Protein AF-A0A497M836-F1 (afdb_monomer_lite)

Foldseek 3Di:
DDPPPVQVVVVVLVVQCVPVVVVLVCVLFWDKDKDWAPDWDQDPVGIDTDIHIDIDTDPADPVSVVVSVVVVVVVVVVVVVVD

Secondary structure (DSSP, 8-state):
-------HHHHHHHHHTTSHHHHHHHHHHEEEEEEE-SS-EEETTEEE--EEEEEEE----HHHHHHHHHHHHHHHHHHHHH-

Radius of gyration: 18.55 Å; chains: 1; bounding box: 46×13×48 Å

pLDDT: mean 78.15, std 11.56, range [33.16, 89.31]

Sequence (83 aa):
MHSVDIDITREVINQLRRFPDLALFFDTHFVIKDKVSIVPVFTKDGIYFPRYSVIARRRVTVLDKIRFYIRDFILYMKYFRSS

Structure (mmCIF, N/CA/C/O backbone):
data_AF-A0A497M836-F1
#
_entry.id   AF-A0A497M836-F1
#
loop_
_atom_site.group_PDB
_atom_site.id
_atom_site.type_symbol
_atom_site.label_atom_id
_atom_site.label_alt_id
_atom_site.label_comp_id
_atom_site.label_asym_id
_atom_site.label_entity_id
_atom_site.label_seq_id
_atom_site.pdbx_PDB_ins_code
_atom_site.Cartn_x
_atom_site.Cartn_y
_atom_site.Cartn_z
_atom_site.occupancy
_atom_site.B_iso_or_equiv
_atom_site.auth_seq_id
_atom_site.auth_comp_id
_atom_site.auth_asym_id
_atom_site.auth_atom_id
_atom_site.pdbx_PDB_model_num
ATOM 1 N N . MET A 1 1 ? 2.606 6.145 -30.017 1.00 35.53 1 MET A N 1
ATOM 2 C CA . MET A 1 1 ? 1.481 5.388 -29.427 1.00 35.53 1 MET A CA 1
ATOM 3 C C . MET A 1 1 ? 1.801 5.186 -27.959 1.00 35.53 1 MET A C 1
ATOM 5 O O . MET A 1 1 ? 2.698 4.416 -27.653 1.00 35.53 1 MET A O 1
ATOM 9 N N . HIS A 1 2 ? 1.168 5.953 -27.070 1.00 33.16 2 HIS A N 1
ATOM 10 C CA . HIS A 1 2 ? 1.307 5.752 -25.630 1.00 33.16 2 HIS A CA 1
ATOM 11 C C . HIS A 1 2 ? 0.480 4.522 -25.261 1.00 33.16 2 HIS A C 1
ATOM 13 O O . HIS A 1 2 ? -0.747 4.591 -25.247 1.00 33.16 2 HIS A O 1
ATOM 19 N N . SER A 1 3 ? 1.139 3.388 -25.026 1.00 40.91 3 SER A N 1
ATOM 20 C CA . SER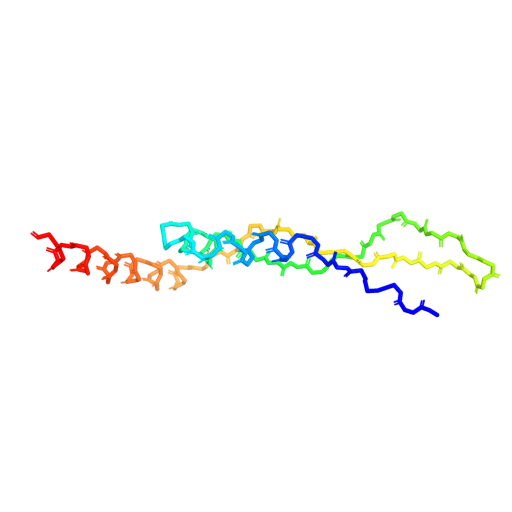 A 1 3 ? 0.516 2.296 -24.293 1.00 40.91 3 SER A CA 1
ATOM 21 C C . SER A 1 3 ? 0.149 2.860 -22.929 1.00 40.91 3 SER A C 1
ATOM 23 O O . SER A 1 3 ? 1.016 3.210 -22.129 1.00 40.91 3 SER A O 1
ATOM 25 N N . VAL A 1 4 ? -1.148 3.038 -22.699 1.00 47.34 4 VAL A N 1
ATOM 26 C CA . VAL A 1 4 ? -1.673 3.168 -21.349 1.00 47.34 4 VAL A CA 1
ATOM 27 C C . VAL A 1 4 ? -1.329 1.834 -20.699 1.00 47.34 4 VAL A C 1
ATOM 29 O O . VAL A 1 4 ? -2.048 0.858 -20.887 1.00 47.34 4 VAL A O 1
ATOM 32 N N . ASP A 1 5 ? -0.170 1.757 -20.044 1.00 54.06 5 ASP A N 1
ATOM 33 C CA . ASP A 1 5 ? 0.135 0.689 -19.101 1.00 54.06 5 ASP A CA 1
ATOM 34 C C . ASP A 1 5 ? -0.904 0.844 -17.997 1.00 54.06 5 ASP A C 1
ATOM 36 O O . ASP A 1 5 ? -0.739 1.604 -17.040 1.00 54.06 5 ASP A O 1
A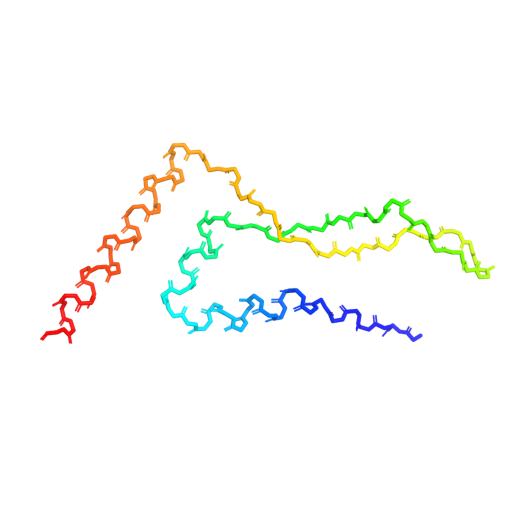TOM 40 N N . ILE A 1 6 ? -2.062 0.219 -18.214 1.00 55.22 6 ILE A N 1
ATOM 41 C CA . ILE A 1 6 ? -3.100 0.104 -17.209 1.00 55.22 6 ILE A CA 1
ATOM 42 C C . ILE A 1 6 ? -2.418 -0.660 -16.092 1.00 55.22 6 ILE A C 1
ATOM 44 O O . ILE A 1 6 ? -2.092 -1.835 -16.237 1.00 55.22 6 ILE A O 1
ATOM 48 N N . ASP A 1 7 ? -2.135 0.034 -14.999 1.00 68.69 7 ASP A N 1
ATOM 49 C CA . ASP A 1 7 ? -1.582 -0.576 -13.809 1.00 68.69 7 ASP A CA 1
ATOM 50 C C . ASP A 1 7 ? -2.664 -1.469 -13.195 1.00 68.69 7 ASP A C 1
ATOM 52 O O . ASP A 1 7 ? -3.441 -1.055 -12.332 1.00 68.69 7 ASP A O 1
ATOM 56 N N . ILE A 1 8 ? -2.737 -2.702 -13.708 1.00 74.81 8 ILE A N 1
ATOM 57 C CA . ILE A 1 8 ? -3.695 -3.742 -13.316 1.00 74.81 8 ILE A CA 1
ATOM 58 C C . ILE A 1 8 ? -3.679 -3.897 -11.793 1.00 74.81 8 ILE A C 1
ATOM 60 O O . ILE A 1 8 ? -4.722 -4.096 -11.177 1.00 74.81 8 ILE A O 1
ATOM 64 N N . THR A 1 9 ? -2.513 -3.725 -11.165 1.00 71.75 9 THR A N 1
ATOM 65 C CA . THR A 1 9 ? -2.351 -3.785 -9.712 1.00 71.75 9 THR A CA 1
ATOM 66 C C . THR A 1 9 ? -3.149 -2.685 -9.014 1.00 71.75 9 THR A C 1
ATOM 68 O O . THR A 1 9 ? -3.904 -2.976 -8.084 1.00 71.75 9 THR A O 1
ATOM 71 N N . ARG A 1 10 ? -3.032 -1.425 -9.457 1.00 75.50 10 ARG A N 1
ATOM 72 C CA . ARG A 1 10 ? -3.848 -0.315 -8.925 1.00 75.50 10 ARG A CA 1
ATOM 73 C C . ARG A 1 10 ? -5.331 -0.543 -9.162 1.00 75.50 10 ARG A C 1
ATOM 75 O O . ARG A 1 10 ? -6.122 -0.296 -8.254 1.00 75.50 10 ARG A O 1
ATOM 82 N N . GLU A 1 11 ? -5.701 -1.017 -10.346 1.00 81.88 11 GLU A N 1
ATOM 83 C CA . GLU A 1 11 ? -7.104 -1.222 -10.701 1.00 81.88 11 GLU A CA 1
ATOM 84 C C . GLU A 1 11 ? -7.751 -2.315 -9.840 1.00 81.88 11 GLU A C 1
ATOM 86 O O . GLU A 1 11 ? -8.793 -2.086 -9.227 1.00 81.88 11 GLU A O 1
ATOM 91 N N . VAL A 1 12 ? -7.082 -3.458 -9.674 1.00 80.12 12 VAL A N 1
ATOM 92 C CA . VAL A 1 12 ? -7.544 -4.548 -8.801 1.00 80.12 12 VAL A CA 1
ATOM 93 C C . VAL A 1 12 ? -7.670 -4.076 -7.350 1.00 80.12 12 VAL A C 1
ATOM 95 O O . VAL A 1 12 ? -8.673 -4.357 -6.697 1.00 80.12 12 VAL A O 1
ATOM 98 N N . ILE A 1 13 ? -6.709 -3.303 -6.832 1.00 77.69 13 ILE A N 1
ATOM 99 C CA . ILE A 1 13 ? -6.793 -2.759 -5.464 1.00 77.69 13 ILE A CA 1
ATOM 100 C C . ILE A 1 13 ? -7.968 -1.789 -5.322 1.00 77.69 13 ILE A C 1
ATOM 102 O O . ILE A 1 13 ? -8.671 -1.818 -4.311 1.00 77.69 13 ILE A O 1
ATOM 106 N N . ASN A 1 14 ? -8.209 -0.937 -6.318 1.00 81.06 14 ASN A N 1
ATOM 107 C CA . ASN A 1 14 ? -9.340 -0.013 -6.301 1.00 81.06 14 ASN A CA 1
ATOM 108 C C . ASN A 1 14 ? -10.685 -0.749 -6.342 1.00 81.06 14 ASN A C 1
ATOM 110 O O . ASN A 1 14 ? -11.629 -0.325 -5.676 1.00 81.06 14 ASN A O 1
ATOM 114 N N . GLN A 1 15 ? -10.770 -1.867 -7.063 1.00 82.44 15 GLN A N 1
ATOM 115 C CA . GLN A 1 15 ? -11.947 -2.734 -7.050 1.00 82.44 15 GLN A CA 1
ATOM 116 C C . GLN A 1 15 ? -12.128 -3.417 -5.690 1.00 82.44 15 GLN A C 1
ATOM 118 O O . GLN A 1 15 ? -13.228 -3.396 -5.143 1.00 82.44 15 GLN A O 1
ATOM 123 N N . LEU A 1 16 ? -11.054 -3.939 -5.089 1.00 79.44 16 LEU A N 1
ATOM 124 C CA . LEU A 1 16 ? -11.100 -4.574 -3.767 1.00 79.44 16 LEU A CA 1
ATOM 125 C C . LEU A 1 16 ? -11.458 -3.592 -2.641 1.00 79.44 16 LEU A C 1
ATOM 127 O O . LEU A 1 16 ? -12.134 -3.966 -1.687 1.00 79.44 16 LEU A O 1
ATOM 131 N N . ARG A 1 17 ? -11.087 -2.314 -2.774 1.00 79.25 17 ARG A N 1
ATOM 132 C CA . ARG A 1 17 ? -11.504 -1.235 -1.861 1.00 79.25 17 ARG A CA 1
ATOM 133 C C . ARG A 1 17 ? -13.006 -0.943 -1.878 1.00 79.25 17 ARG A C 1
ATOM 135 O O . ARG A 1 17 ? -13.484 -0.269 -0.972 1.00 79.25 17 ARG A O 1
ATOM 142 N N . ARG A 1 18 ? -13.759 -1.423 -2.874 1.00 82.56 18 ARG A N 1
ATOM 143 C CA . ARG A 1 18 ? -15.228 -1.303 -2.877 1.00 82.56 18 ARG A CA 1
ATOM 144 C C . ARG A 1 18 ? -15.883 -2.191 -1.821 1.00 82.56 18 ARG A C 1
ATOM 146 O O . ARG A 1 18 ? -17.014 -1.918 -1.435 1.00 82.56 18 ARG A O 1
ATOM 153 N N . PHE A 1 19 ? -15.180 -3.217 -1.340 1.00 81.50 19 PHE A N 1
ATOM 154 C CA . PHE A 1 19 ? -15.641 -4.054 -0.240 1.00 81.50 19 PHE A CA 1
ATOM 155 C C . PHE A 1 19 ? -15.237 -3.406 1.093 1.00 81.50 19 PHE A C 1
ATOM 157 O O . PHE A 1 19 ? -14.038 -3.307 1.372 1.00 81.50 19 PHE A O 1
ATOM 164 N N . PRO A 1 20 ? -16.198 -2.957 1.920 1.00 72.00 20 PRO A N 1
ATOM 165 C CA . PRO A 1 20 ? -15.905 -2.187 3.130 1.00 72.00 20 PRO A CA 1
ATOM 166 C C . PRO A 1 20 ? -15.008 -2.942 4.120 1.00 72.00 20 PRO A C 1
ATOM 168 O O . PRO A 1 20 ? -14.121 -2.334 4.720 1.00 72.00 20 PRO A O 1
ATOM 171 N N . ASP A 1 21 ? -15.164 -4.263 4.215 1.00 70.44 21 ASP A N 1
ATOM 172 C CA . ASP A 1 21 ? -14.395 -5.107 5.138 1.00 70.44 21 ASP A CA 1
ATOM 173 C C . ASP A 1 21 ? -12.924 -5.256 4.715 1.00 70.44 21 ASP A C 1
ATOM 175 O O . ASP A 1 21 ? -12.025 -5.383 5.546 1.00 70.44 21 ASP A O 1
ATOM 179 N N . LEU A 1 22 ? -12.653 -5.184 3.409 1.00 75.00 22 LEU A N 1
ATOM 180 C CA . LEU A 1 22 ? -11.303 -5.288 2.853 1.00 75.00 22 LEU A CA 1
ATOM 181 C C . LEU A 1 22 ? -10.627 -3.922 2.713 1.00 75.00 22 LEU A C 1
ATOM 183 O O . LEU A 1 22 ? -9.402 -3.822 2.807 1.00 75.00 22 LEU A O 1
ATOM 187 N N . ALA A 1 23 ? -11.407 -2.859 2.510 1.00 76.94 23 ALA A N 1
ATOM 188 C CA . ALA A 1 23 ? -10.901 -1.509 2.292 1.00 76.94 23 ALA A CA 1
ATOM 189 C C . ALA A 1 23 ? -9.992 -1.045 3.436 1.00 76.94 23 ALA A C 1
ATOM 191 O O . ALA A 1 23 ? -8.897 -0.526 3.198 1.00 76.94 23 ALA A O 1
ATOM 192 N N . LEU A 1 24 ? -10.409 -1.293 4.682 1.00 76.50 24 LEU A N 1
ATOM 193 C CA . LEU A 1 24 ? -9.619 -0.911 5.844 1.00 76.50 24 LEU A CA 1
ATOM 194 C C . LEU A 1 24 ? -8.312 -1.704 5.927 1.00 76.50 24 LEU A C 1
ATOM 196 O O . LEU A 1 24 ? -7.260 -1.122 6.191 1.00 76.50 24 LEU A O 1
ATOM 200 N N . PHE A 1 25 ? -8.348 -3.009 5.656 1.00 79.69 25 PHE A N 1
ATOM 201 C CA . PHE A 1 25 ? -7.153 -3.849 5.642 1.00 79.69 25 PHE A CA 1
ATOM 202 C C . PHE A 1 25 ? -6.120 -3.341 4.624 1.00 79.69 25 PHE A C 1
ATOM 204 O O . PHE A 1 25 ? -4.949 -3.157 4.971 1.00 79.69 25 PHE A O 1
ATOM 211 N N . PHE A 1 26 ? -6.557 -3.016 3.403 1.00 79.06 26 PHE A N 1
ATOM 212 C CA . PHE A 1 26 ? -5.676 -2.475 2.366 1.00 79.06 26 PHE A CA 1
ATOM 213 C C . PHE A 1 26 ? -5.084 -1.111 2.731 1.00 79.06 26 PHE A C 1
ATOM 215 O O . PHE A 1 26 ? -3.882 -0.903 2.563 1.00 79.06 26 PHE A O 1
ATOM 222 N N . ASP A 1 27 ? -5.885 -0.206 3.292 1.00 76.12 27 ASP A N 1
ATOM 223 C CA . ASP A 1 27 ? -5.437 1.144 3.655 1.00 76.12 27 ASP A CA 1
ATOM 224 C C . ASP A 1 27 ? -4.446 1.174 4.827 1.00 76.12 27 ASP A C 1
ATOM 226 O O . ASP A 1 27 ? -3.592 2.067 4.927 1.00 76.12 27 ASP A O 1
ATOM 230 N N . THR A 1 28 ? -4.567 0.212 5.738 1.00 77.31 28 THR A N 1
ATOM 231 C CA . THR A 1 28 ? -3.767 0.157 6.965 1.00 77.31 28 THR A CA 1
ATOM 232 C C . THR A 1 28 ? -2.460 -0.609 6.764 1.00 77.31 28 THR A C 1
ATOM 234 O O . THR A 1 28 ? -1.406 -0.164 7.228 1.00 77.31 28 THR A O 1
ATOM 237 N N . HIS A 1 29 ? -2.491 -1.717 6.020 1.00 80.94 29 HIS A N 1
ATOM 238 C CA . HIS A 1 29 ? -1.367 -2.654 5.938 1.00 80.94 29 HIS A CA 1
ATOM 239 C C . HIS A 1 29 ? -0.512 -2.507 4.678 1.00 80.94 29 HIS A C 1
ATOM 241 O O . HIS A 1 29 ? 0.640 -2.957 4.680 1.00 80.94 29 HIS A O 1
ATOM 247 N N . PHE A 1 30 ? -1.019 -1.862 3.622 1.00 81.62 30 PHE A N 1
ATOM 248 C CA . PHE A 1 30 ? -0.342 -1.812 2.328 1.00 81.62 30 PHE A CA 1
ATOM 249 C C . PHE A 1 30 ? -0.211 -0.397 1.769 1.00 81.62 30 PHE A C 1
ATOM 251 O O . PHE A 1 30 ? -0.962 0.518 2.092 1.00 81.62 30 PHE A O 1
ATOM 258 N N . VAL A 1 31 ? 0.806 -0.219 0.929 1.00 82.94 31 VAL A N 1
ATOM 259 C CA . VAL A 1 31 ? 1.036 0.984 0.129 1.00 82.94 31 VAL A CA 1
ATOM 260 C C . VAL A 1 31 ? 1.469 0.546 -1.263 1.00 82.94 31 VAL A C 1
ATOM 262 O O . VAL A 1 31 ? 2.332 -0.322 -1.405 1.00 82.94 31 VAL A O 1
ATOM 265 N N . ILE A 1 32 ? 0.895 1.181 -2.280 1.00 82.56 32 ILE A N 1
ATOM 266 C CA . ILE A 1 32 ? 1.326 1.027 -3.667 1.00 82.56 32 ILE A CA 1
ATOM 267 C C . ILE A 1 32 ? 2.560 1.902 -3.865 1.00 82.56 32 ILE A C 1
ATOM 269 O O . ILE A 1 32 ? 2.532 3.098 -3.568 1.00 82.56 32 ILE A O 1
ATOM 273 N N . LYS A 1 33 ? 3.658 1.302 -4.317 1.00 82.19 33 LYS A N 1
ATOM 274 C CA . LYS A 1 33 ? 4.900 2.015 -4.627 1.00 82.19 33 LYS A CA 1
ATOM 275 C C . LYS A 1 33 ? 5.290 1.752 -6.064 1.00 82.19 33 LYS A C 1
ATOM 277 O O . LYS A 1 33 ? 5.193 0.618 -6.520 1.00 82.19 33 LYS A O 1
ATOM 282 N N . ASP A 1 34 ? 5.812 2.769 -6.727 1.00 82.44 34 ASP A N 1
ATOM 283 C CA . ASP A 1 34 ? 6.408 2.599 -8.044 1.00 82.44 34 ASP A CA 1
ATOM 284 C C . ASP A 1 34 ? 7.853 2.134 -7.874 1.00 82.44 34 ASP A C 1
ATOM 286 O O . ASP A 1 34 ? 8.641 2.741 -7.142 1.00 82.44 34 ASP A O 1
ATOM 290 N N . LYS A 1 35 ? 8.189 1.015 -8.515 1.00 82.50 35 LYS A N 1
ATOM 291 C CA . LYS A 1 35 ? 9.547 0.483 -8.569 1.00 82.50 35 LYS A CA 1
ATOM 292 C C . LYS A 1 35 ? 10.046 0.483 -10.002 1.00 82.50 35 LYS A C 1
ATOM 294 O O . LYS A 1 35 ? 9.309 0.222 -10.948 1.00 82.50 35 LYS A O 1
ATOM 299 N N . VAL A 1 36 ? 11.335 0.764 -10.135 1.00 83.94 36 VAL A N 1
ATOM 300 C CA . VAL A 1 36 ? 12.061 0.605 -11.391 1.00 83.94 36 VAL A CA 1
ATOM 301 C C . VAL A 1 36 ? 12.459 -0.864 -11.510 1.00 83.94 36 VAL A C 1
ATOM 303 O O . VAL A 1 36 ? 12.963 -1.455 -10.551 1.00 83.94 36 VAL A O 1
ATOM 306 N N . SER A 1 37 ? 12.194 -1.464 -12.665 1.00 80.56 37 SER A N 1
ATOM 307 C CA . SER A 1 37 ? 12.682 -2.798 -12.997 1.00 80.56 37 SER A CA 1
ATOM 308 C C . SER A 1 37 ? 14.200 -2.825 -12.987 1.00 80.56 37 SER A C 1
ATOM 310 O O . SER A 1 37 ? 14.848 -1.896 -13.450 1.00 80.56 37 SER A O 1
ATOM 312 N N . ILE A 1 38 ? 14.764 -3.909 -12.463 1.00 84.88 38 ILE A N 1
ATOM 313 C CA . ILE A 1 38 ? 16.201 -4.188 -12.557 1.00 84.88 38 ILE A CA 1
ATOM 314 C C . ILE A 1 38 ? 16.516 -4.791 -13.934 1.00 84.88 38 ILE A C 1
ATOM 316 O O . ILE A 1 38 ? 17.643 -4.707 -14.407 1.00 84.88 38 ILE A O 1
ATOM 320 N N . VAL A 1 39 ? 15.508 -5.372 -14.593 1.00 83.12 39 VAL A N 1
ATOM 321 C CA . VAL A 1 39 ? 15.621 -5.934 -15.938 1.00 83.12 39 VAL A CA 1
ATOM 322 C C . VAL A 1 39 ? 15.431 -4.806 -16.958 1.00 83.12 39 VAL A C 1
ATOM 324 O O . VAL A 1 39 ? 14.329 -4.242 -17.012 1.00 83.12 39 VAL A O 1
ATOM 327 N N . PRO A 1 40 ? 16.471 -4.458 -17.737 1.00 85.94 40 PRO A N 1
ATOM 328 C CA . PRO A 1 40 ? 16.358 -3.485 -18.811 1.00 85.94 40 PRO A CA 1
ATOM 329 C C . PRO A 1 40 ? 15.609 -4.078 -20.003 1.00 85.94 40 PRO A C 1
ATOM 331 O O . PRO A 1 40 ? 15.723 -5.267 -20.300 1.00 85.94 40 PRO A O 1
ATOM 334 N N . VAL A 1 41 ? 14.901 -3.223 -20.730 1.00 86.50 41 VAL A N 1
ATOM 335 C CA . VAL A 1 41 ? 14.338 -3.551 -22.035 1.00 86.50 41 VAL A CA 1
ATOM 336 C C . VAL A 1 41 ? 15.127 -2.797 -23.097 1.00 86.50 41 VAL A C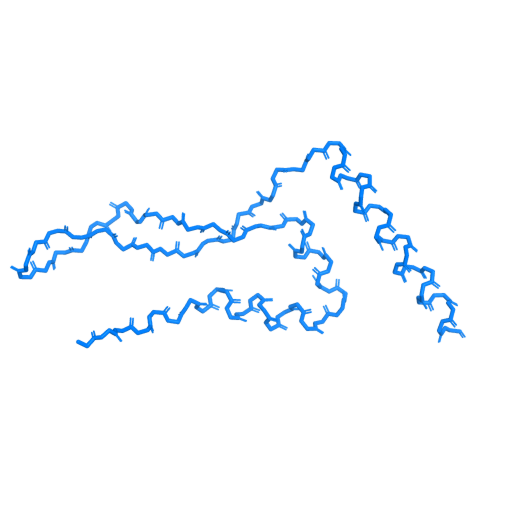 1
ATOM 338 O O . VAL A 1 41 ? 15.340 -1.585 -23.011 1.00 86.50 41 VAL A O 1
ATOM 341 N N . PHE A 1 42 ? 15.588 -3.540 -24.097 1.00 87.00 42 PHE A N 1
ATOM 342 C CA . PHE A 1 42 ? 16.363 -3.009 -25.208 1.00 87.00 42 PHE A CA 1
ATOM 343 C C . PHE A 1 42 ? 15.418 -2.634 -26.351 1.00 87.00 42 PHE A C 1
ATOM 345 O O . PHE A 1 42 ? 14.645 -3.464 -26.826 1.00 87.00 42 PHE A O 1
ATOM 352 N N . THR A 1 43 ? 15.483 -1.383 -26.794 1.00 85.88 43 THR A N 1
ATOM 353 C CA . THR A 1 43 ? 14.717 -0.859 -27.934 1.00 85.88 43 THR A CA 1
ATOM 354 C C . THR A 1 43 ? 15.658 -0.298 -28.989 1.00 85.88 43 THR A C 1
ATOM 356 O O . THR A 1 43 ? 16.840 -0.089 -28.719 1.00 85.88 43 THR A O 1
ATOM 359 N N . LYS A 1 44 ? 15.139 -0.033 -30.196 1.00 86.38 44 LYS A N 1
ATOM 360 C CA . LYS A 1 44 ? 15.924 0.584 -31.280 1.00 86.38 44 LYS A CA 1
ATOM 361 C C . LYS A 1 44 ? 16.514 1.945 -30.881 1.00 86.38 44 LYS A C 1
ATOM 363 O O . LYS A 1 44 ? 17.576 2.296 -31.378 1.00 86.38 44 LYS A O 1
ATOM 368 N N . ASP A 1 45 ? 15.861 2.647 -29.955 1.00 84.50 45 ASP A N 1
ATOM 369 C CA . ASP A 1 45 ? 16.235 3.990 -29.496 1.00 84.50 45 ASP A CA 1
ATOM 370 C C . ASP A 1 45 ? 17.091 3.984 -28.213 1.00 84.50 45 ASP A C 1
ATOM 372 O O . ASP A 1 45 ? 17.537 5.037 -27.761 1.00 84.50 45 ASP A O 1
ATOM 376 N N . GLY A 1 46 ? 17.342 2.810 -27.614 1.00 86.94 46 GLY A N 1
ATOM 377 C CA . GLY A 1 46 ? 18.204 2.668 -26.439 1.00 86.94 46 GLY A CA 1
ATOM 378 C C . GLY A 1 46 ? 17.701 1.689 -25.377 1.00 86.94 46 GLY A C 1
ATOM 379 O O . GLY A 1 46 ? 16.805 0.869 -25.603 1.00 86.94 46 GLY A O 1
ATOM 380 N N . ILE A 1 47 ? 18.318 1.773 -24.195 1.00 89.31 47 ILE A N 1
ATOM 381 C CA . ILE A 1 47 ? 18.019 0.941 -23.023 1.00 89.31 47 ILE A CA 1
ATOM 382 C C . ILE A 1 47 ? 17.058 1.701 -22.111 1.00 89.31 47 ILE A C 1
ATOM 384 O O . ILE A 1 47 ? 17.390 2.791 -21.643 1.00 89.31 47 ILE A O 1
ATOM 388 N N . TYR A 1 48 ? 15.899 1.113 -21.813 1.00 87.69 48 TYR A N 1
ATOM 389 C CA . TYR A 1 48 ? 14.956 1.676 -20.850 1.00 87.69 48 TYR A CA 1
ATOM 390 C C . TYR A 1 48 ? 14.654 0.689 -19.723 1.00 87.69 48 TYR A C 1
ATOM 392 O O . TYR A 1 48 ? 14.590 -0.523 -19.923 1.00 87.69 48 TYR A O 1
ATOM 400 N N . PHE A 1 49 ? 14.442 1.214 -18.518 1.00 86.81 49 PHE A N 1
ATOM 401 C CA . PHE A 1 49 ? 14.022 0.419 -17.368 1.00 86.81 49 PHE A CA 1
ATOM 402 C C . PHE A 1 49 ? 12.537 0.678 -17.090 1.00 86.81 49 PHE A C 1
ATOM 404 O O . PHE A 1 49 ? 12.193 1.790 -16.670 1.00 86.81 49 PHE A O 1
ATOM 411 N N . PRO A 1 50 ? 11.640 -0.301 -17.326 1.00 83.69 50 PRO A N 1
ATOM 412 C CA . PRO A 1 50 ? 10.215 -0.109 -17.094 1.00 83.69 50 PRO A CA 1
ATOM 413 C C . PRO A 1 50 ? 9.937 0.172 -15.618 1.00 83.69 50 PRO A C 1
ATOM 415 O O . PRO A 1 50 ? 10.557 -0.410 -14.722 1.00 83.69 50 PRO A O 1
ATOM 418 N N . ARG A 1 51 ? 8.978 1.063 -15.363 1.00 83.31 51 ARG A N 1
ATOM 419 C CA . ARG A 1 51 ? 8.429 1.293 -14.026 1.00 83.31 51 ARG A CA 1
ATOM 420 C C . ARG A 1 51 ? 7.154 0.484 -13.886 1.00 83.31 51 ARG A C 1
ATOM 422 O O . ARG A 1 51 ? 6.312 0.522 -14.772 1.00 83.31 51 ARG A O 1
ATOM 429 N N . TYR A 1 52 ? 7.014 -0.216 -12.773 1.00 80.00 52 TYR A N 1
ATOM 430 C CA . TYR A 1 52 ? 5.803 -0.956 -12.443 1.00 80.00 52 TYR A CA 1
ATOM 431 C C . TYR A 1 52 ? 5.426 -0.688 -10.992 1.00 80.00 52 TYR A C 1
ATOM 433 O O . TYR A 1 52 ? 6.281 -0.394 -10.146 1.00 80.00 52 TYR A O 1
ATOM 441 N N . SER A 1 53 ? 4.137 -0.772 -10.696 1.00 80.88 53 SER A N 1
ATOM 442 C CA . SER A 1 53 ? 3.649 -0.596 -9.338 1.00 80.88 53 SER A CA 1
ATOM 443 C C . SER A 1 53 ? 3.661 -1.919 -8.582 1.00 80.88 53 SER A C 1
ATOM 445 O O . SER A 1 53 ? 3.347 -2.981 -9.115 1.00 80.88 53 SER A O 1
ATOM 447 N N . VAL A 1 54 ? 4.043 -1.852 -7.310 1.00 79.56 54 VAL A N 1
ATOM 448 C CA . VAL A 1 54 ? 4.101 -2.998 -6.403 1.00 79.56 54 VAL A CA 1
ATOM 449 C C . VAL A 1 54 ? 3.322 -2.731 -5.131 1.00 79.56 54 VAL A C 1
ATOM 451 O O . VAL A 1 54 ? 3.317 -1.617 -4.600 1.00 79.56 54 VAL A O 1
ATOM 454 N N . ILE A 1 55 ? 2.726 -3.792 -4.596 1.00 79.62 55 ILE A N 1
ATOM 455 C CA . ILE A 1 55 ? 2.108 -3.784 -3.274 1.00 79.62 55 ILE A CA 1
ATOM 456 C C . ILE A 1 55 ? 3.206 -4.026 -2.244 1.00 79.62 55 ILE A C 1
ATOM 458 O O . ILE A 1 55 ? 3.781 -5.110 -2.163 1.00 79.62 55 ILE A O 1
ATOM 462 N N . ALA A 1 56 ? 3.517 -3.005 -1.452 1.00 82.00 56 ALA A N 1
ATOM 463 C CA . ALA A 1 56 ? 4.478 -3.110 -0.366 1.00 82.00 56 ALA A CA 1
ATOM 464 C C . ALA A 1 56 ? 3.765 -3.040 0.984 1.00 82.00 56 ALA A C 1
ATOM 466 O O . ALA A 1 56 ? 2.807 -2.285 1.159 1.00 82.00 56 ALA A O 1
ATOM 467 N N . ARG A 1 57 ? 4.277 -3.780 1.974 1.00 81.19 57 ARG A N 1
ATOM 468 C CA . ARG A 1 57 ? 3.800 -3.651 3.353 1.00 81.19 57 ARG A CA 1
ATOM 469 C C . ARG A 1 57 ? 4.122 -2.252 3.872 1.00 81.19 57 ARG A C 1
ATOM 471 O O . ARG A 1 57 ? 5.259 -1.779 3.761 1.00 81.19 57 ARG A O 1
ATOM 478 N N . ARG A 1 58 ? 3.120 -1.586 4.437 1.00 83.50 58 ARG A N 1
ATOM 479 C CA . ARG A 1 58 ? 3.287 -0.276 5.060 1.00 83.50 58 ARG A CA 1
ATOM 480 C C . ARG A 1 58 ? 4.164 -0.431 6.299 1.00 83.50 58 ARG A C 1
ATOM 482 O O . ARG A 1 58 ? 3.936 -1.313 7.123 1.00 83.50 58 ARG A O 1
ATOM 489 N N . ARG A 1 59 ? 5.172 0.432 6.449 1.00 83.62 59 ARG A N 1
ATOM 490 C CA . ARG A 1 59 ? 5.823 0.607 7.752 1.00 83.62 59 ARG A CA 1
ATOM 491 C C . ARG A 1 59 ? 4.881 1.445 8.601 1.00 83.62 59 ARG A C 1
ATOM 493 O O . ARG A 1 59 ? 4.589 2.578 8.236 1.00 83.62 59 ARG A O 1
ATOM 500 N N . VAL A 1 60 ? 4.375 0.846 9.670 1.00 81.31 60 VAL A N 1
ATOM 501 C CA . VAL A 1 60 ? 3.369 1.449 10.543 1.00 81.31 60 VAL A CA 1
ATOM 502 C C . VAL A 1 60 ? 4.074 1.977 11.784 1.00 81.31 60 VAL A C 1
ATOM 504 O O . VAL A 1 60 ? 4.728 1.211 12.495 1.00 81.31 60 VAL A O 1
ATOM 507 N N . THR A 1 61 ? 3.966 3.279 12.036 1.00 85.69 61 THR A N 1
ATOM 508 C CA . THR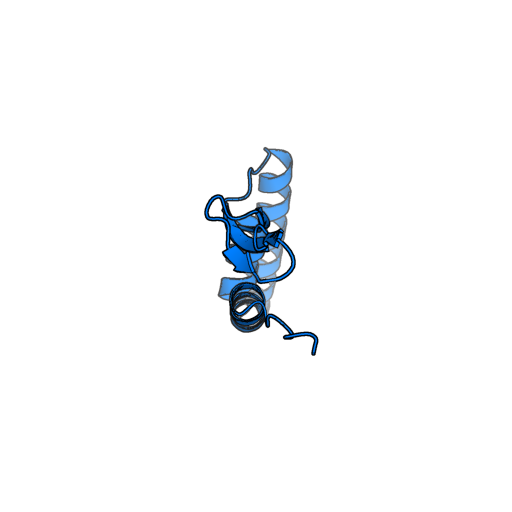 A 1 61 ? 4.450 3.878 13.285 1.00 85.69 61 THR A CA 1
ATOM 509 C C . THR A 1 61 ? 3.461 3.621 14.425 1.00 85.69 61 THR A C 1
ATOM 511 O O . THR A 1 61 ? 2.328 3.193 14.203 1.00 85.69 61 THR A O 1
ATOM 514 N N . VAL A 1 62 ? 3.859 3.883 15.673 1.00 85.94 62 VAL A N 1
ATOM 515 C CA . VAL A 1 62 ? 2.949 3.730 16.825 1.00 85.94 62 VAL A CA 1
ATOM 516 C C . VAL A 1 62 ? 1.716 4.636 16.680 1.00 85.94 62 VAL A C 1
ATOM 518 O O . VAL A 1 62 ? 0.602 4.202 16.960 1.00 85.94 62 VAL A O 1
ATOM 521 N N . LEU A 1 63 ? 1.891 5.854 16.156 1.00 86.19 63 LEU A N 1
ATOM 522 C CA . LEU A 1 63 ? 0.792 6.791 15.898 1.00 86.19 63 LEU A CA 1
ATOM 523 C C . LEU A 1 63 ? -0.167 6.284 14.815 1.00 86.19 63 LEU A C 1
ATOM 525 O O . LEU A 1 63 ? -1.384 6.394 14.967 1.00 86.19 63 LEU A O 1
ATOM 529 N N . ASP A 1 64 ? 0.362 5.675 13.751 1.00 82.44 64 ASP A N 1
ATOM 530 C CA . ASP A 1 64 ? -0.472 5.072 12.708 1.00 82.44 64 ASP A CA 1
ATOM 531 C C . ASP A 1 64 ? -1.339 3.942 13.278 1.00 82.44 64 ASP A C 1
ATOM 533 O O . ASP A 1 64 ? -2.523 3.865 12.957 1.00 82.44 64 ASP A O 1
ATO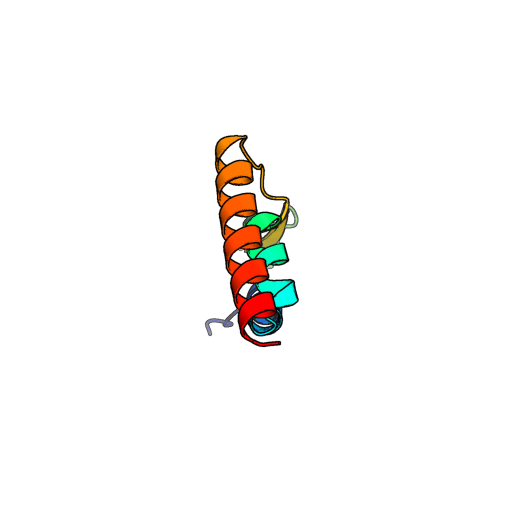M 537 N N . LYS A 1 65 ? -0.792 3.117 14.185 1.00 83.88 65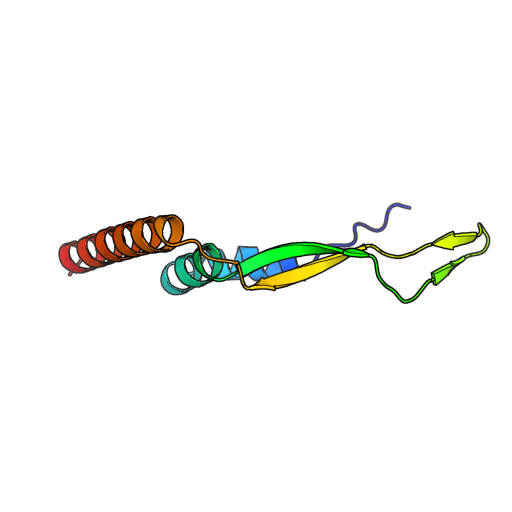 LYS A N 1
ATOM 538 C CA . LYS A 1 65 ? -1.572 2.068 14.863 1.00 83.88 65 LYS A CA 1
ATOM 539 C C . LYS A 1 65 ? -2.742 2.651 15.650 1.00 83.88 65 LYS A C 1
ATOM 541 O O . LYS A 1 65 ? -3.854 2.157 15.511 1.00 83.88 65 LYS A O 1
ATOM 546 N N . ILE A 1 66 ? -2.514 3.708 16.436 1.00 86.94 66 ILE A N 1
ATOM 547 C CA . ILE A 1 66 ? -3.582 4.375 17.203 1.00 86.94 66 ILE A CA 1
ATOM 548 C C . ILE A 1 66 ? -4.682 4.864 16.257 1.00 86.94 66 ILE A C 1
ATOM 550 O O . ILE A 1 66 ? -5.863 4.601 16.478 1.00 86.94 66 ILE A O 1
ATOM 554 N N . ARG A 1 67 ? -4.301 5.520 15.155 1.00 86.94 67 ARG A N 1
ATOM 555 C CA . ARG A 1 67 ? -5.253 5.984 14.138 1.00 86.94 67 ARG A CA 1
ATOM 556 C C . ARG A 1 67 ? -6.054 4.833 13.522 1.00 86.94 67 ARG A C 1
ATOM 558 O O . ARG A 1 67 ? -7.239 5.009 13.236 1.00 86.94 67 ARG A O 1
ATOM 565 N N . PHE A 1 68 ? -5.423 3.687 13.286 1.00 85.50 68 PHE A N 1
ATOM 566 C CA . PHE A 1 68 ? -6.090 2.509 12.734 1.00 85.50 68 PHE A CA 1
ATOM 567 C C . PHE A 1 68 ? -7.088 1.912 13.727 1.00 85.50 68 PHE A C 1
ATOM 569 O O . PHE A 1 68 ? -8.237 1.718 13.347 1.00 85.50 68 PHE A O 1
ATOM 576 N N . TYR A 1 69 ? -6.722 1.786 15.006 1.00 86.06 69 TYR A N 1
ATOM 577 C CA . TYR A 1 69 ? -7.649 1.345 16.054 1.00 86.06 69 TYR A CA 1
ATOM 578 C C . TYR A 1 69 ? -8.864 2.265 16.208 1.00 86.06 69 TYR A C 1
ATOM 580 O O . TYR A 1 69 ? -9.981 1.787 16.381 1.00 86.06 69 TYR A O 1
ATOM 588 N N . ILE A 1 70 ? -8.683 3.585 16.098 1.00 87.25 70 ILE A N 1
ATOM 589 C CA . ILE A 1 70 ? -9.812 4.527 16.127 1.00 87.25 70 ILE A CA 1
ATOM 590 C C . ILE A 1 70 ? -10.755 4.278 14.940 1.00 87.25 70 ILE A C 1
ATOM 592 O O . ILE A 1 70 ? -11.973 4.307 15.103 1.00 87.25 70 ILE A O 1
ATOM 596 N N . ARG A 1 71 ? -10.216 4.015 13.741 1.00 84.50 71 ARG A N 1
ATOM 597 C CA . ARG A 1 71 ? -11.034 3.690 12.560 1.00 84.50 71 ARG A CA 1
ATOM 598 C C . ARG A 1 71 ? -11.776 2.365 12.718 1.00 84.50 71 ARG A C 1
ATOM 600 O O . ARG A 1 71 ? -12.963 2.335 12.401 1.00 84.50 71 ARG A O 1
ATOM 607 N N . ASP A 1 72 ? -11.111 1.332 13.229 1.00 82.94 72 ASP A N 1
ATOM 608 C CA . ASP A 1 72 ? -11.738 0.048 13.571 1.00 82.94 72 ASP A CA 1
ATOM 609 C C . ASP A 1 72 ? -12.889 0.248 14.559 1.00 82.94 72 ASP A C 1
ATOM 611 O O . ASP A 1 72 ? -13.992 -0.242 14.337 1.00 82.94 72 ASP A O 1
ATOM 615 N N . PHE A 1 73 ? -12.673 1.043 15.610 1.00 84.88 73 PHE A N 1
ATOM 616 C CA . PHE A 1 73 ? -13.699 1.328 16.609 1.00 84.88 73 PHE A CA 1
ATOM 617 C C . PHE A 1 73 ? -14.907 2.069 16.017 1.00 84.88 73 PHE A C 1
ATOM 619 O O . PHE A 1 73 ? -16.052 1.728 16.307 1.00 84.88 73 PHE A O 1
ATOM 626 N N . ILE A 1 74 ? -14.680 3.052 15.138 1.00 86.69 74 ILE A N 1
ATOM 627 C CA . ILE A 1 74 ? -15.766 3.753 14.432 1.00 86.69 74 ILE A CA 1
ATOM 628 C C . ILE A 1 74 ? -16.556 2.783 13.544 1.00 86.69 74 ILE A C 1
ATOM 630 O O . ILE A 1 74 ? -17.784 2.855 13.507 1.00 86.69 74 ILE A O 1
ATOM 634 N N . LEU A 1 75 ? -15.870 1.892 12.822 1.00 81.75 75 LEU A N 1
ATOM 635 C CA . LEU A 1 75 ? -16.511 0.872 11.990 1.00 81.75 75 LEU A CA 1
ATOM 636 C C . LEU A 1 75 ? -17.330 -0.105 12.838 1.00 81.75 75 LEU A C 1
ATOM 638 O O . LEU A 1 75 ? -18.503 -0.317 12.540 1.00 81.75 75 LEU A O 1
ATOM 642 N N . TYR A 1 76 ? -16.762 -0.611 13.933 1.00 82.12 76 TYR A N 1
ATOM 643 C CA . TYR A 1 76 ? -17.456 -1.466 14.895 1.00 82.12 76 TYR A CA 1
ATOM 644 C C . TYR A 1 76 ? -18.739 -0.809 15.423 1.00 82.12 76 TYR A C 1
ATOM 646 O O . TYR A 1 76 ? -19.816 -1.397 15.352 1.00 82.12 76 TYR A O 1
ATOM 654 N N . MET A 1 77 ? -18.657 0.450 15.865 1.00 85.06 77 MET A N 1
ATOM 655 C CA . MET A 1 77 ? -19.820 1.192 16.363 1.00 85.06 77 MET A CA 1
ATOM 656 C C . MET A 1 77 ? -20.897 1.410 15.289 1.00 85.06 77 MET A C 1
ATOM 658 O O . MET A 1 77 ? -22.085 1.422 15.610 1.00 85.06 77 MET A O 1
ATOM 662 N N . LYS A 1 78 ? -20.513 1.581 14.015 1.00 81.69 78 LYS A N 1
ATOM 663 C CA . LYS A 1 78 ? -21.468 1.677 12.897 1.00 81.69 78 LYS A CA 1
ATOM 664 C C . LYS A 1 78 ? -22.195 0.360 12.644 1.00 81.69 78 LYS A C 1
ATOM 666 O O . LYS A 1 78 ? -23.410 0.384 12.455 1.00 81.69 78 LYS A O 1
ATOM 671 N N . TYR A 1 79 ? -21.476 -0.761 12.664 1.00 76.06 79 TYR A N 1
ATOM 672 C CA . TYR A 1 79 ? -22.079 -2.085 12.515 1.00 76.06 79 TYR A CA 1
ATOM 673 C C . TYR A 1 79 ? -23.018 -2.409 13.682 1.00 76.06 79 TYR A C 1
ATOM 675 O O . TYR A 1 79 ? -24.139 -2.847 13.447 1.00 76.06 79 TYR A O 1
ATOM 683 N N . PHE A 1 80 ? -22.620 -2.087 14.916 1.00 74.81 80 PHE A N 1
ATOM 684 C CA . PHE A 1 80 ? -23.448 -2.309 16.105 1.00 74.81 80 PHE A CA 1
ATOM 685 C C . PHE A 1 80 ? -24.731 -1.463 16.120 1.00 74.81 80 PHE A C 1
ATOM 687 O O . PHE A 1 80 ? -25.739 -1.893 16.655 1.00 74.81 80 PHE A O 1
ATOM 694 N N . ARG A 1 81 ? -24.714 -0.261 15.526 1.00 61.12 81 ARG A N 1
ATOM 695 C CA . ARG A 1 81 ? -25.912 0.586 15.366 1.00 61.12 81 ARG A CA 1
ATOM 696 C C . ARG A 1 81 ? -26.831 0.175 14.214 1.00 61.12 81 ARG A C 1
ATOM 698 O O . ARG A 1 81 ? -27.944 0.685 14.144 1.00 61.12 81 ARG A O 1
ATOM 705 N N . SER A 1 82 ? -26.332 -0.630 13.278 1.00 58.59 82 SER A N 1
ATOM 706 C CA . SER A 1 82 ? -27.088 -1.077 12.099 1.00 58.59 82 SER A CA 1
ATOM 707 C C . SER A 1 82 ? -27.683 -2.481 12.274 1.00 58.59 82 SER A C 1
ATOM 709 O O . SER A 1 82 ? -28.404 -2.929 11.386 1.00 58.59 82 SER A O 1
ATOM 711 N N . SER A 1 83 ? -27.355 -3.167 13.378 1.00 50.03 83 SER A N 1
ATOM 712 C CA . SER A 1 83 ? -28.039 -4.373 13.878 1.00 50.03 83 SER A CA 1
ATOM 713 C C . SER A 1 83 ? -29.101 -3.985 14.898 1.00 50.03 83 SER A C 1
ATOM 715 O O . SER A 1 83 ? -30.113 -4.711 14.973 1.00 50.03 83 SER A O 1
#